Protein AF-A0A0C2F466-F1 (afdb_monomer)

Foldseek 3Di:
DDDPDPDDDQDPVNVVVVVVVVVVVVVCVVVVVQQQDKDKDWDDDDDDFDCDPVDNDTDDPPWTWIWIAGPVGTFDTHTDDDDDDQDPVNVVCCCVPRPVVPGPD

pLDDT: mean 72.95, std 16.92, range [31.05, 96.62]

Mean predicted aligned error: 11.09 Å

Radius of gyration: 17.15 Å; Cα contacts (8 Å, |Δi|>4): 97; chains: 1; bounding box: 42×35×32 Å

Solvent-accessible surface area (backbone atoms only — not comparable to full-atom values): 6691 Å² total; per-residue (Å²): 137,82,79,79,80,78,76,78,80,76,52,70,72,55,50,53,54,50,50,54,51,50,57,52,50,52,54,33,48,77,67,58,51,51,54,54,40,63,48,71,50,76,47,81,60,91,70,78,87,67,84,40,88,92,48,95,59,90,78,71,83,84,37,44,33,37,41,34,38,39,77,93,44,74,48,75,75,44,74,51,76,84,89,59,85,81,45,71,70,61,47,49,54,46,40,60,72,66,48,53,75,71,48,49,127

Sequence (105 aa):
MCQEVKDHLIIEQAKVKRLERRKRLRRHFAAGRHRKILFSDEKWFDGERAHNHQNDRVWLKGKPPLAGITYIGKAPLIFVHEEVKVQGPQYFAILENKVLTWAPW

Secondary structure (DSSP, 8-state):
-PPP-------HHHHHHHHHHHHHHHHHHHTTGGGG--EEEE----SS----TTS--PPPTT--EEEEEETTEEPPPEEPPTTS---HHHHHHHIIIIIGGG---

Organism: NCBI:txid51022

InterPro domains:
  IPR036397 Ribonuclease H superfamily [G3DSA:3.30.420.10] (2-105)

Nearest PDB structures (foldseek):
  7qby-assembly1_A  TM=3.358E-01  e=1.345E+00  Homo sapiens

Structure (mmCIF, N/CA/C/O backbone):
data_AF-A0A0C2F466-F1
#
_entry.id   AF-A0A0C2F466-F1
#
loop_
_atom_site.group_PDB
_atom_site.id
_atom_site.type_symbol
_atom_site.label_atom_id
_atom_site.label_alt_id
_atom_site.label_comp_id
_atom_site.label_asym_id
_atom_site.label_entity_id
_atom_site.label_seq_id
_atom_site.pdbx_PDB_ins_code
_atom_site.Cartn_x
_atom_site.Cartn_y
_atom_site.Cartn_z
_atom_site.occupancy
_atom_site.B_iso_or_equiv
_atom_site.auth_seq_id
_atom_site.auth_comp_id
_atom_site.auth_asym_id
_atom_site.auth_atom_id
_atom_site.pdbx_PDB_model_num
ATOM 1 N N . MET A 1 1 ? -31.474 14.461 -4.837 1.00 31.05 1 MET A N 1
ATOM 2 C CA . MET A 1 1 ? -30.428 15.487 -4.647 1.00 31.05 1 MET A CA 1
ATOM 3 C C . MET A 1 1 ? -29.094 14.796 -4.892 1.00 31.05 1 MET A C 1
ATOM 5 O O . MET A 1 1 ? -28.711 13.964 -4.084 1.00 31.05 1 MET A O 1
ATOM 9 N N . CYS A 1 2 ? -28.475 15.000 -6.053 1.00 36.03 2 CYS A N 1
ATOM 10 C CA . CYS A 1 2 ? -27.194 14.371 -6.380 1.00 36.03 2 CYS A CA 1
ATOM 11 C C . CYS A 1 2 ? -26.080 15.251 -5.810 1.00 36.03 2 CYS A C 1
ATOM 13 O O . CYS A 1 2 ? -25.966 16.407 -6.209 1.00 36.03 2 CYS A O 1
ATOM 15 N N . GLN A 1 3 ? -25.302 14.741 -4.855 1.00 40.50 3 GLN A N 1
ATOM 16 C CA . GLN A 1 3 ? -24.100 15.432 -4.392 1.00 40.50 3 GLN A CA 1
ATOM 17 C C . GLN A 1 3 ? -23.115 15.518 -5.570 1.00 40.50 3 GLN A C 1
ATOM 19 O O . GLN A 1 3 ? -22.718 14.486 -6.112 1.00 40.50 3 GLN A O 1
ATOM 24 N N . GLU A 1 4 ? -22.722 16.727 -5.973 1.00 42.22 4 GLU A N 1
ATOM 25 C CA . GLU A 1 4 ? -21.593 16.912 -6.887 1.00 42.22 4 GLU A CA 1
ATOM 26 C C . GLU A 1 4 ? -20.330 16.322 -6.251 1.00 42.22 4 GLU A C 1
ATOM 28 O O . GLU A 1 4 ? -19.911 16.717 -5.157 1.00 42.22 4 GLU A O 1
ATOM 33 N N . VAL A 1 5 ? -19.716 15.360 -6.939 1.00 52.72 5 VAL A N 1
ATOM 34 C CA . VAL A 1 5 ? -18.398 14.847 -6.573 1.00 52.72 5 VAL A CA 1
ATOM 35 C C . VAL A 1 5 ? -17.403 15.966 -6.859 1.00 52.72 5 VAL A C 1
ATOM 37 O O . VAL A 1 5 ? -17.126 16.279 -8.012 1.00 52.72 5 VAL A O 1
ATOM 40 N N . LYS A 1 6 ? -16.879 16.608 -5.810 1.00 52.94 6 LYS A N 1
ATOM 41 C CA . LYS A 1 6 ? -15.766 17.550 -5.955 1.00 52.94 6 LYS A CA 1
ATOM 42 C C . LYS A 1 6 ? -14.555 16.782 -6.469 1.00 52.94 6 LYS A C 1
ATOM 44 O O . LYS A 1 6 ? -13.914 16.059 -5.704 1.00 52.94 6 LYS A O 1
ATOM 49 N N . ASP A 1 7 ? -14.234 16.956 -7.745 1.00 58.84 7 ASP A N 1
ATOM 50 C CA . ASP A 1 7 ? -12.989 16.453 -8.306 1.00 58.84 7 ASP A CA 1
ATOM 51 C C . ASP A 1 7 ? -11.816 17.013 -7.501 1.00 58.84 7 ASP A C 1
ATOM 53 O O . ASP A 1 7 ? -11.600 18.224 -7.397 1.00 58.84 7 ASP A O 1
ATOM 57 N N . HIS A 1 8 ? -11.048 16.116 -6.884 1.00 70.75 8 HIS A N 1
ATOM 58 C CA . HIS A 1 8 ? -9.865 16.523 -6.149 1.00 70.75 8 HIS A CA 1
ATOM 59 C C . HIS A 1 8 ? -8.792 16.949 -7.153 1.00 70.75 8 HIS A C 1
ATOM 61 O O . HIS A 1 8 ? -8.107 16.110 -7.745 1.00 70.75 8 HIS A O 1
ATOM 67 N N . LEU A 1 9 ? -8.599 18.262 -7.304 1.00 76.44 9 LEU A N 1
ATOM 68 C CA . LEU A 1 9 ? -7.519 18.810 -8.118 1.00 76.44 9 LEU A CA 1
ATOM 69 C C . LEU A 1 9 ? -6.174 18.282 -7.603 1.00 76.44 9 LEU A C 1
ATOM 71 O O . LEU A 1 9 ? -5.798 18.492 -6.446 1.00 76.44 9 LEU A O 1
ATOM 75 N N . ILE A 1 10 ? -5.453 17.562 -8.460 1.00 79.38 10 ILE A N 1
ATOM 76 C CA . ILE A 1 10 ? -4.135 17.025 -8.127 1.00 79.38 10 ILE A CA 1
ATOM 77 C C . ILE A 1 10 ? -3.112 18.130 -8.379 1.00 79.38 10 ILE A C 1
ATOM 79 O O . ILE A 1 10 ? -2.802 18.437 -9.530 1.00 79.38 10 ILE A O 1
ATOM 83 N N . ILE A 1 11 ? -2.557 18.689 -7.305 1.00 89.81 11 ILE A N 1
ATOM 84 C CA . ILE A 1 11 ? -1.467 19.669 -7.393 1.00 89.81 11 ILE A CA 1
ATOM 85 C C . ILE A 1 11 ? -0.212 19.049 -8.030 1.00 89.81 11 ILE A C 1
ATOM 87 O O . ILE A 1 11 ? 0.052 17.853 -7.873 1.00 89.81 11 ILE A O 1
ATOM 91 N N . GLU A 1 12 ? 0.606 19.857 -8.707 1.00 88.81 12 GLU A N 1
ATOM 92 C CA . GLU A 1 12 ? 1.802 19.386 -9.431 1.00 88.81 12 GLU A CA 1
ATOM 93 C C . GLU A 1 12 ? 2.766 18.579 -8.549 1.00 88.81 12 GLU A C 1
ATOM 95 O O . GLU A 1 12 ? 3.243 17.513 -8.940 1.00 88.81 12 GLU A O 1
ATOM 100 N N . GLN A 1 13 ? 2.963 18.992 -7.295 1.00 87.00 13 GLN A N 1
ATOM 101 C CA . GLN A 1 13 ? 3.783 18.240 -6.338 1.00 87.00 13 GLN A CA 1
ATOM 102 C C . GLN A 1 13 ? 3.249 16.819 -6.081 1.00 87.00 13 GLN A C 1
ATOM 104 O O . GLN A 1 13 ? 4.024 15.871 -5.935 1.00 87.00 13 GLN A O 1
ATOM 109 N N . ALA A 1 14 ? 1.926 16.639 -6.051 1.00 88.12 14 ALA A N 1
ATOM 110 C CA . ALA A 1 14 ? 1.313 15.325 -5.898 1.00 88.12 14 ALA A CA 1
ATOM 111 C C . ALA A 1 14 ? 1.481 14.479 -7.170 1.00 88.12 14 ALA A C 1
ATOM 113 O O . ALA A 1 14 ? 1.677 13.266 -7.063 1.00 88.12 14 ALA A O 1
ATOM 114 N N . LYS A 1 15 ? 1.481 15.095 -8.363 1.00 91.88 15 LYS A N 1
ATOM 115 C CA . LYS A 1 15 ? 1.779 14.402 -9.629 1.00 91.88 15 LYS A CA 1
ATOM 116 C C . LYS A 1 15 ? 3.211 13.873 -9.654 1.00 91.88 15 LYS A C 1
ATOM 118 O O . LYS A 1 15 ? 3.408 12.701 -9.980 1.00 91.88 15 LYS A O 1
ATOM 123 N N . VAL A 1 16 ? 4.187 14.679 -9.228 1.00 93.44 16 VAL A N 1
ATOM 124 C CA . VAL A 1 16 ? 5.597 14.263 -9.123 1.00 93.44 16 VAL A CA 1
ATOM 125 C C . VAL A 1 16 ? 5.740 13.072 -8.169 1.00 93.44 16 VAL A C 1
ATOM 127 O O . VAL A 1 16 ? 6.233 12.018 -8.576 1.00 93.44 16 VAL A O 1
ATOM 130 N N . LYS A 1 17 ? 5.187 13.171 -6.950 1.00 94.31 17 LYS A N 1
ATOM 131 C CA . LYS A 1 17 ? 5.202 12.070 -5.965 1.00 94.31 17 LYS A CA 1
ATOM 132 C C . LYS A 1 17 ? 4.541 10.794 -6.503 1.00 94.31 17 LYS A C 1
ATOM 134 O O . LYS A 1 17 ? 5.060 9.689 -6.323 1.00 94.31 17 LYS A O 1
ATOM 139 N N . ARG A 1 18 ? 3.400 10.922 -7.195 1.00 93.50 18 ARG A N 1
ATOM 140 C CA . ARG A 1 18 ? 2.706 9.788 -7.835 1.00 93.50 18 ARG A CA 1
ATOM 141 C C . ARG A 1 18 ? 3.562 9.153 -8.934 1.00 93.50 18 ARG A C 1
ATOM 143 O O . ARG A 1 18 ? 3.639 7.924 -8.999 1.00 93.50 18 ARG A O 1
ATOM 150 N N . LEU A 1 19 ? 4.238 9.954 -9.761 1.00 94.62 19 LEU A N 1
ATOM 151 C CA . LEU A 1 19 ? 5.099 9.468 -10.841 1.00 94.62 19 LEU A CA 1
ATOM 152 C C . LEU A 1 19 ? 6.308 8.689 -10.308 1.00 94.62 19 LEU A C 1
ATOM 154 O O . LEU A 1 19 ? 6.620 7.609 -10.818 1.00 94.62 19 LEU A O 1
ATOM 158 N N . GLU A 1 20 ? 6.968 9.199 -9.272 1.00 96.06 20 GLU A N 1
ATOM 159 C CA . GLU A 1 20 ? 8.093 8.523 -8.620 1.00 96.06 20 GLU A CA 1
ATOM 160 C C . GLU A 1 20 ? 7.665 7.191 -8.003 1.00 96.06 20 GLU A C 1
ATOM 162 O O . GLU A 1 20 ? 8.275 6.148 -8.273 1.00 96.06 20 GLU A O 1
ATOM 167 N N . ARG A 1 21 ? 6.550 7.192 -7.259 1.00 94.00 21 ARG A N 1
ATOM 168 C CA . ARG A 1 21 ? 5.978 5.972 -6.676 1.00 94.00 21 ARG A CA 1
ATOM 169 C C . ARG A 1 21 ? 5.634 4.947 -7.756 1.00 94.00 21 ARG A C 1
ATOM 171 O O . ARG A 1 21 ? 5.982 3.777 -7.607 1.00 94.00 21 ARG A O 1
ATOM 178 N N . ARG A 1 22 ? 5.032 5.375 -8.872 1.00 95.38 22 ARG A N 1
ATOM 179 C CA . ARG A 1 22 ? 4.718 4.512 -10.026 1.00 95.38 22 ARG A CA 1
ATOM 180 C C . ARG A 1 22 ? 5.974 3.894 -10.636 1.00 95.38 22 ARG A C 1
ATOM 182 O O . ARG A 1 22 ? 5.995 2.692 -10.900 1.00 95.38 22 ARG A O 1
ATOM 189 N N . LYS A 1 23 ? 7.038 4.680 -10.840 1.00 96.62 23 LYS A N 1
ATOM 190 C CA . LYS A 1 23 ? 8.324 4.172 -11.354 1.00 96.62 23 LYS A CA 1
ATOM 191 C C . LYS A 1 23 ? 8.929 3.129 -10.406 1.00 96.62 23 LYS A C 1
ATOM 193 O O . LYS A 1 23 ? 9.390 2.089 -10.878 1.00 96.62 23 LYS A O 1
ATOM 198 N N . ARG A 1 24 ? 8.890 3.371 -9.090 1.00 94.38 24 ARG A N 1
ATOM 199 C CA . ARG A 1 24 ? 9.383 2.432 -8.069 1.00 94.38 24 ARG A CA 1
ATOM 200 C C . ARG A 1 24 ? 8.568 1.141 -8.051 1.00 94.38 24 ARG A C 1
ATOM 202 O O . ARG A 1 24 ? 9.156 0.069 -8.160 1.00 94.38 24 ARG A O 1
ATOM 209 N N . LEU A 1 25 ? 7.239 1.236 -7.992 1.00 92.50 25 LEU A N 1
ATOM 210 C CA . LEU A 1 25 ? 6.346 0.074 -8.030 1.00 92.50 25 LEU A CA 1
ATOM 211 C C . LEU A 1 25 ? 6.604 -0.779 -9.273 1.00 92.50 25 LEU A C 1
ATOM 213 O O . LEU A 1 25 ? 6.836 -1.974 -9.141 1.00 92.50 25 LEU A O 1
ATOM 217 N N . ARG A 1 26 ? 6.707 -0.172 -10.461 1.00 95.50 26 ARG A N 1
ATOM 218 C CA . ARG A 1 26 ? 7.013 -0.907 -11.698 1.00 95.50 26 ARG A CA 1
ATOM 219 C C . ARG A 1 26 ? 8.300 -1.737 -11.596 1.00 95.50 26 ARG A C 1
ATOM 221 O O . ARG A 1 26 ? 8.312 -2.886 -12.024 1.00 95.50 26 ARG A O 1
ATOM 228 N N . ARG A 1 27 ? 9.362 -1.192 -10.990 1.00 95.38 27 ARG A N 1
ATOM 229 C CA . ARG A 1 27 ? 10.617 -1.931 -10.750 1.00 95.38 27 ARG A CA 1
ATOM 230 C C . ARG A 1 27 ? 10.437 -3.076 -9.746 1.00 95.38 27 ARG A C 1
ATOM 232 O O . ARG A 1 27 ? 11.039 -4.128 -9.921 1.00 95.38 27 ARG A O 1
ATOM 239 N N . HIS A 1 28 ? 9.618 -2.901 -8.706 1.00 92.56 28 HIS A N 1
ATOM 240 C CA . HIS A 1 28 ? 9.291 -3.989 -7.773 1.00 92.56 28 HIS A CA 1
ATOM 241 C C . HIS A 1 28 ? 8.524 -5.122 -8.459 1.00 92.56 28 HIS A C 1
ATOM 243 O O . HIS A 1 28 ? 8.830 -6.287 -8.214 1.00 92.56 28 HIS A O 1
ATOM 249 N N . PHE A 1 29 ? 7.572 -4.787 -9.333 1.00 92.62 29 PHE A N 1
ATOM 250 C CA . PHE A 1 29 ? 6.813 -5.775 -10.097 1.00 92.62 29 PHE A CA 1
ATOM 251 C C . PHE A 1 29 ? 7.706 -6.559 -11.057 1.00 92.62 29 PHE A C 1
ATOM 253 O O . PHE A 1 29 ? 7.690 -7.786 -10.997 1.00 92.62 29 PHE A O 1
ATOM 260 N N . ALA A 1 30 ? 8.540 -5.867 -11.843 1.00 94.44 30 ALA A N 1
ATOM 261 C CA . ALA A 1 30 ? 9.494 -6.498 -12.758 1.00 94.44 30 ALA A CA 1
ATOM 262 C C . ALA A 1 3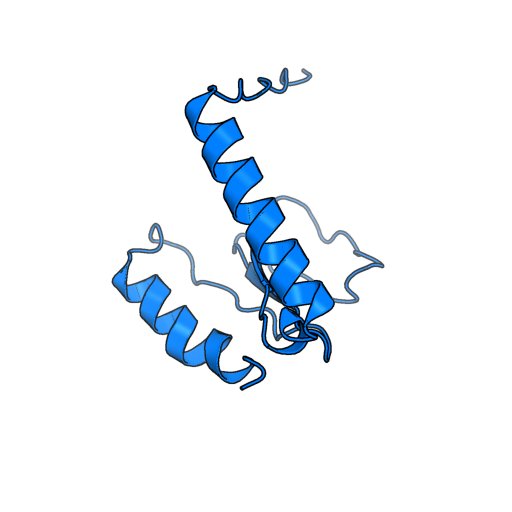0 ? 10.471 -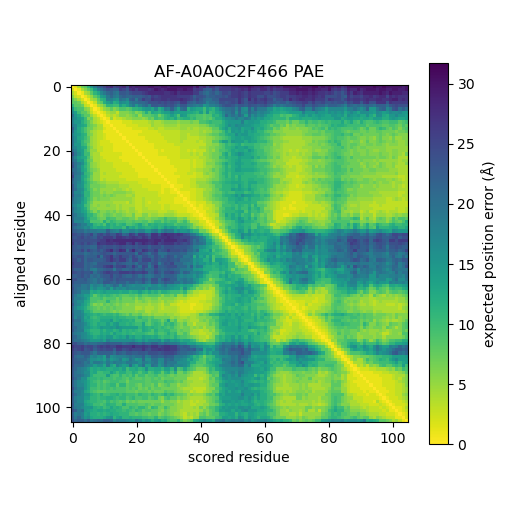7.445 -12.037 1.00 94.44 30 ALA A C 1
ATOM 264 O O . ALA A 1 30 ? 10.800 -8.503 -12.554 1.00 94.44 30 ALA A O 1
ATOM 265 N N . ALA A 1 31 ? 10.884 -7.099 -10.815 1.00 94.44 31 ALA A N 1
ATOM 266 C CA . ALA A 1 31 ? 11.762 -7.926 -9.988 1.00 94.44 31 ALA A CA 1
ATOM 267 C C . ALA A 1 31 ? 11.031 -9.030 -9.191 1.00 94.44 31 ALA A C 1
ATOM 269 O O . ALA A 1 31 ? 11.614 -9.590 -8.268 1.00 94.44 31 ALA A O 1
ATOM 270 N N . GLY A 1 32 ? 9.735 -9.275 -9.420 1.00 92.19 32 GLY A N 1
ATOM 271 C CA . GLY A 1 32 ? 8.951 -10.270 -8.667 1.00 92.19 32 GLY A CA 1
ATOM 272 C C . GLY A 1 32 ? 8.675 -9.917 -7.195 1.00 92.19 32 GLY A C 1
ATOM 273 O O . GLY A 1 32 ? 7.910 -10.604 -6.521 1.00 92.19 32 GLY A O 1
ATOM 274 N N . ARG A 1 33 ? 9.218 -8.802 -6.690 1.00 90.44 33 ARG A N 1
ATOM 275 C CA . ARG A 1 33 ? 9.086 -8.354 -5.291 1.00 90.44 33 ARG A CA 1
ATOM 276 C C . ARG A 1 33 ? 7.670 -7.916 -4.914 1.00 90.44 33 ARG A C 1
ATOM 278 O O . ARG A 1 33 ? 7.401 -7.704 -3.739 1.00 90.44 33 ARG A O 1
ATOM 285 N N . HIS A 1 34 ? 6.766 -7.800 -5.886 1.00 88.62 34 HIS A N 1
ATOM 286 C CA . HIS A 1 34 ? 5.343 -7.553 -5.644 1.00 88.62 34 HIS A CA 1
ATOM 287 C C . HIS A 1 34 ? 4.678 -8.667 -4.822 1.00 88.62 34 HIS A C 1
ATOM 289 O O . HIS A 1 34 ? 3.728 -8.399 -4.097 1.00 88.62 34 HIS A O 1
ATOM 295 N N . ARG A 1 35 ? 5.212 -9.897 -4.873 1.00 88.94 35 ARG A N 1
ATOM 296 C CA . ARG A 1 35 ? 4.737 -11.021 -4.053 1.00 88.94 35 ARG A CA 1
ATOM 297 C C . ARG A 1 35 ? 4.972 -10.809 -2.556 1.00 88.94 35 ARG A C 1
ATOM 299 O O . ARG A 1 35 ? 4.296 -11.412 -1.745 1.00 88.94 35 ARG A O 1
ATOM 306 N N . LYS A 1 36 ? 5.874 -9.907 -2.172 1.00 89.00 36 LYS A N 1
ATOM 307 C CA . LYS A 1 36 ? 6.112 -9.553 -0.765 1.00 89.00 36 LYS A CA 1
ATOM 308 C C . LYS A 1 36 ? 5.261 -8.372 -0.284 1.00 89.00 36 LYS A C 1
ATOM 310 O O . LYS A 1 36 ? 5.511 -7.818 0.779 1.00 89.00 36 LYS A O 1
ATOM 315 N N . ILE A 1 37 ? 4.295 -7.921 -1.091 1.00 88.50 37 ILE A N 1
ATOM 316 C CA . ILE A 1 37 ? 3.444 -6.777 -0.757 1.00 88.50 37 ILE A CA 1
ATOM 317 C C . ILE A 1 37 ? 2.119 -7.284 -0.189 1.00 88.50 37 ILE A C 1
ATOM 319 O O . ILE A 1 37 ? 1.384 -8.015 -0.853 1.00 88.50 37 ILE A O 1
ATOM 323 N N . LEU A 1 38 ? 1.809 -6.834 1.024 1.00 87.62 38 LEU A N 1
ATOM 324 C CA . LEU A 1 38 ? 0.464 -6.841 1.581 1.00 87.62 38 LEU A CA 1
ATOM 325 C C . LEU A 1 38 ? -0.178 -5.485 1.276 1.00 87.62 38 LEU A C 1
ATOM 327 O O . LEU A 1 38 ? 0.295 -4.446 1.737 1.00 87.62 38 LEU A O 1
ATOM 331 N N . PHE A 1 39 ? -1.229 -5.491 0.464 1.00 87.00 39 PHE A N 1
ATOM 332 C CA . PHE A 1 39 ? -2.065 -4.318 0.242 1.00 87.00 39 PHE A CA 1
ATOM 333 C C . PHE A 1 39 ? -3.170 -4.320 1.288 1.00 87.00 39 PHE A C 1
ATOM 335 O O . PHE A 1 39 ? -3.854 -5.328 1.434 1.00 87.00 39 PHE A O 1
ATOM 342 N N . SER A 1 40 ? -3.360 -3.210 1.991 1.00 86.69 40 SER A N 1
ATOM 343 C CA . SER A 1 40 ? -4.428 -3.050 2.975 1.00 86.69 40 SER A CA 1
ATOM 344 C C . SER A 1 40 ? -5.144 -1.725 2.780 1.00 86.69 40 SER A C 1
ATOM 346 O O . SER A 1 40 ? -4.507 -0.744 2.392 1.00 86.69 40 SER A O 1
ATOM 348 N N . ASP A 1 41 ? -6.436 -1.694 3.077 1.00 82.94 41 ASP A N 1
ATOM 349 C CA . ASP A 1 41 ? -7.234 -0.471 3.053 1.00 82.94 41 ASP A CA 1
ATOM 350 C C . ASP A 1 41 ? -8.399 -0.555 4.043 1.00 82.94 41 ASP A C 1
ATOM 352 O O . ASP A 1 41 ? -8.919 -1.643 4.323 1.00 82.94 41 ASP A O 1
ATOM 356 N N . GLU A 1 42 ? -8.794 0.601 4.568 1.00 77.75 42 GLU A N 1
ATOM 357 C CA . GLU A 1 42 ? -9.982 0.749 5.402 1.00 77.75 42 GLU A CA 1
ATOM 358 C C . GLU A 1 42 ? -11.147 1.176 4.516 1.00 77.75 42 GLU A C 1
ATOM 360 O O . GLU A 1 42 ? -11.043 2.136 3.751 1.00 77.75 42 GLU A O 1
ATOM 365 N N . LYS A 1 43 ? -12.279 0.484 4.627 1.00 73.69 43 LYS A N 1
ATOM 366 C CA . LYS A 1 43 ? -13.465 0.849 3.859 1.00 73.69 43 LYS A CA 1
ATOM 367 C C . LYS A 1 43 ? -14.664 0.981 4.775 1.00 73.69 43 LYS A C 1
ATOM 369 O O . LYS A 1 43 ? -15.079 0.013 5.398 1.00 73.69 43 LYS A O 1
ATOM 374 N N . TRP A 1 44 ? -15.231 2.180 4.814 1.00 62.72 44 TRP A N 1
ATOM 375 C CA . TRP A 1 44 ? -16.523 2.420 5.441 1.00 62.72 44 TRP A CA 1
ATOM 376 C C . TRP A 1 44 ? -17.627 1.819 4.576 1.00 62.72 44 TRP A C 1
ATOM 378 O O . TRP A 1 44 ? -17.614 1.957 3.351 1.00 62.72 44 TRP A O 1
ATOM 388 N N . PHE A 1 45 ? -18.551 1.116 5.223 1.00 58.62 45 PHE A N 1
ATOM 389 C CA . PHE A 1 45 ? -19.679 0.474 4.566 1.00 58.62 45 PHE A CA 1
ATOM 390 C C . PHE A 1 45 ? -20.982 0.960 5.193 1.00 58.62 45 PHE A C 1
ATOM 392 O O . PHE A 1 45 ? -21.329 0.604 6.319 1.00 58.62 45 PHE A O 1
ATOM 399 N N . ASP A 1 46 ? -21.692 1.783 4.435 1.00 51.31 46 ASP A N 1
ATOM 400 C CA . ASP A 1 46 ? -22.959 2.422 4.753 1.00 51.31 46 ASP A CA 1
ATOM 401 C C . ASP A 1 46 ? -24.073 1.833 3.874 1.00 51.31 46 ASP A C 1
ATOM 403 O O . ASP A 1 46 ? -24.502 2.405 2.880 1.00 51.31 46 ASP A O 1
ATOM 407 N N . GLY A 1 47 ? -24.550 0.638 4.220 1.00 47.06 47 GLY A N 1
ATOM 408 C CA . GLY A 1 47 ? -25.683 0.043 3.511 1.00 47.06 47 GLY A CA 1
ATOM 409 C C . GLY A 1 47 ? -26.126 -1.294 4.084 1.00 47.06 47 GLY A C 1
ATOM 410 O O . GLY A 1 47 ? -25.309 -2.077 4.575 1.00 47.06 47 GLY A O 1
ATOM 411 N N . GLU A 1 48 ? -27.436 -1.546 4.043 1.00 43.66 48 GLU A N 1
ATOM 412 C CA . GLU A 1 48 ? -28.024 -2.853 4.340 1.00 43.66 48 GLU A CA 1
ATOM 413 C C . GLU A 1 48 ? -27.338 -3.948 3.523 1.00 43.66 48 GLU A C 1
ATOM 415 O O . GLU A 1 48 ? -26.963 -3.708 2.380 1.00 43.66 48 GLU A O 1
ATOM 420 N N . ARG A 1 49 ? -27.164 -5.126 4.142 1.00 48.09 49 ARG A N 1
ATOM 421 C CA . ARG A 1 49 ? -26.535 -6.352 3.615 1.00 48.09 49 ARG A CA 1
ATOM 422 C C . ARG A 1 49 ? -26.510 -6.427 2.078 1.00 48.09 49 ARG A C 1
ATOM 424 O O . ARG A 1 49 ? -27.339 -7.096 1.469 1.00 48.09 49 ARG A O 1
ATOM 431 N N . ALA A 1 50 ? -25.516 -5.803 1.454 1.00 46.69 50 ALA A N 1
ATOM 432 C CA . ALA A 1 50 ? -25.278 -5.960 0.033 1.00 46.69 50 ALA A CA 1
ATOM 433 C C . ALA A 1 50 ? -24.434 -7.223 -0.141 1.00 46.69 50 ALA A C 1
ATOM 435 O O . ALA A 1 50 ? -23.287 -7.284 0.309 1.00 46.69 50 ALA A O 1
ATOM 436 N N . HIS A 1 51 ? -25.013 -8.258 -0.750 1.00 47.44 51 HIS A N 1
ATOM 437 C CA . HIS A 1 51 ? -24.269 -9.446 -1.152 1.00 47.44 51 HIS A CA 1
ATOM 438 C C . HIS A 1 51 ? -23.239 -9.036 -2.215 1.00 47.44 51 HIS A C 1
ATOM 440 O O . HIS A 1 51 ? -23.570 -8.826 -3.381 1.00 47.44 51 HIS A O 1
ATOM 446 N N . ASN A 1 52 ? -21.986 -8.853 -1.799 1.00 52.72 52 ASN A N 1
ATOM 447 C CA . ASN A 1 52 ? -20.894 -8.546 -2.709 1.00 52.72 52 ASN A CA 1
ATOM 448 C C . ASN A 1 52 ? -20.376 -9.853 -3.323 1.00 52.72 52 ASN A C 1
ATOM 450 O O . ASN A 1 52 ? -19.556 -10.523 -2.712 1.00 52.72 52 ASN A O 1
ATOM 454 N N . HIS A 1 53 ? -20.784 -10.185 -4.549 1.00 55.91 53 HIS A N 1
ATOM 455 C CA . HIS A 1 53 ? -20.296 -11.378 -5.265 1.00 55.91 53 HIS A CA 1
ATOM 456 C C . HIS A 1 53 ? -18.753 -11.407 -5.423 1.00 55.91 53 HIS A C 1
ATOM 458 O O . HIS A 1 53 ? -18.155 -12.451 -5.664 1.00 55.91 53 HIS A O 1
ATOM 464 N N . GLN A 1 54 ? -18.054 -10.272 -5.279 1.00 51.97 54 GLN A N 1
ATOM 465 C CA . GLN A 1 54 ? -16.583 -10.237 -5.294 1.00 51.97 54 GLN A CA 1
ATOM 466 C C . GLN A 1 54 ? -15.956 -10.622 -3.945 1.00 51.97 54 GLN A C 1
ATOM 468 O O . GLN A 1 54 ? -14.763 -10.918 -3.885 1.00 51.97 54 GLN A O 1
ATOM 473 N N . ASN A 1 55 ? -16.729 -10.615 -2.859 1.00 52.12 55 ASN A N 1
ATOM 474 C CA . ASN A 1 55 ? -16.340 -10.964 -1.498 1.00 52.12 55 ASN A CA 1
ATOM 475 C C . ASN A 1 55 ? -17.509 -11.727 -0.852 1.00 52.12 55 ASN A C 1
ATOM 477 O O . ASN A 1 55 ? -18.335 -11.077 -0.221 1.00 52.12 55 ASN A O 1
ATOM 481 N N . ASP A 1 56 ? -17.552 -13.062 -0.975 1.00 49.28 56 ASP A N 1
ATOM 482 C CA . ASP A 1 56 ? -18.531 -13.992 -0.356 1.00 49.28 56 ASP A CA 1
ATOM 483 C C . ASP A 1 56 ? -18.607 -13.897 1.188 1.00 49.28 56 ASP A C 1
ATOM 485 O O . ASP A 1 56 ? -18.325 -14.842 1.923 1.00 49.28 56 ASP A O 1
ATOM 489 N N . ARG A 1 57 ? -18.905 -12.724 1.742 1.00 54.41 57 ARG A N 1
ATOM 490 C CA . ARG A 1 57 ? -18.869 -12.441 3.177 1.00 54.41 57 ARG A CA 1
ATOM 491 C C . ARG A 1 57 ? -20.066 -11.578 3.548 1.00 54.41 57 ARG A C 1
ATOM 493 O O . ARG A 1 57 ? -20.383 -10.618 2.854 1.00 54.41 57 ARG A O 1
ATOM 500 N N . VAL A 1 58 ? -20.698 -11.910 4.671 1.00 51.94 58 VAL A N 1
ATOM 501 C CA . VAL A 1 58 ? -21.764 -11.121 5.310 1.00 51.94 58 VAL A CA 1
ATOM 502 C C . VAL A 1 58 ? -21.123 -10.063 6.212 1.00 51.94 58 VAL A C 1
ATOM 504 O O . VAL A 1 58 ? -20.184 -10.373 6.943 1.00 51.94 58 VAL A O 1
ATOM 507 N N . TRP A 1 59 ? -21.562 -8.805 6.120 1.00 55.72 59 TRP A N 1
ATOM 508 C C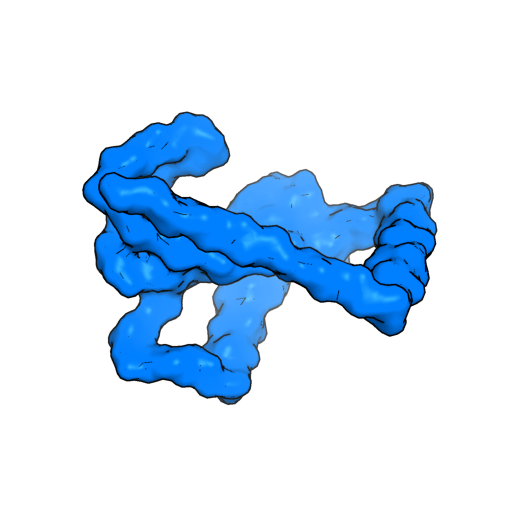A . TRP A 1 59 ? -20.874 -7.662 6.742 1.00 55.72 59 TRP A CA 1
ATOM 509 C C . TRP A 1 59 ? -21.562 -7.205 8.033 1.00 55.72 59 TRP A C 1
ATOM 511 O O . TRP A 1 59 ? -22.785 -7.290 8.158 1.00 55.72 59 TRP A O 1
ATOM 521 N N . LEU A 1 60 ? -20.772 -6.707 8.990 1.00 48.25 60 LEU A N 1
ATOM 522 C CA . LEU A 1 60 ? -21.269 -6.077 10.217 1.00 48.25 60 LEU A CA 1
ATOM 523 C C . LEU A 1 60 ? -21.546 -4.586 9.981 1.00 48.25 60 LEU A C 1
ATOM 525 O O . LEU A 1 60 ? -20.700 -3.872 9.449 1.00 48.25 60 LEU A O 1
ATOM 529 N N . LYS A 1 61 ? -22.727 -4.124 10.405 1.00 57.31 61 LYS A N 1
ATOM 530 C CA . LYS A 1 61 ? -23.175 -2.725 10.310 1.00 57.31 61 LYS A CA 1
ATOM 531 C C . LYS A 1 61 ? -22.350 -1.819 11.240 1.00 57.31 61 LYS A C 1
ATOM 533 O O . LYS A 1 61 ? -22.036 -2.230 12.354 1.0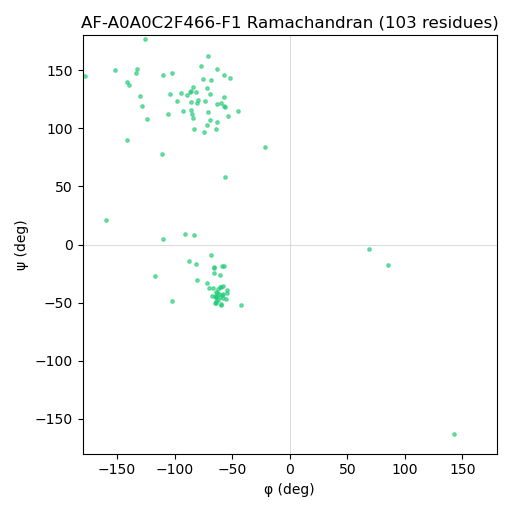0 57.31 61 LYS A O 1
ATOM 538 N N . GLY A 1 62 ? -22.037 -0.602 10.788 1.00 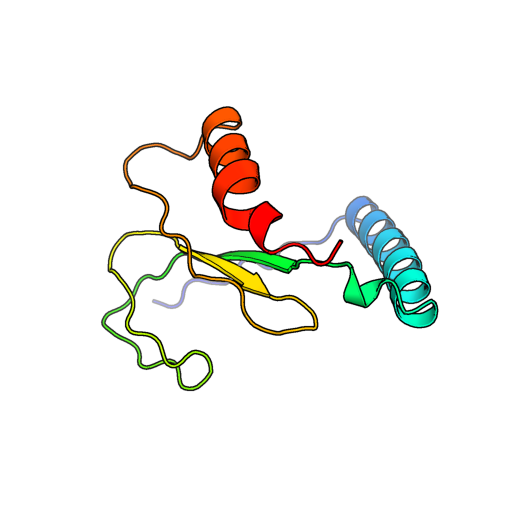57.31 62 GLY A N 1
ATOM 539 C CA . GLY A 1 62 ? -21.448 0.478 11.604 1.00 57.31 62 GLY A CA 1
ATOM 540 C C . GLY A 1 62 ? -19.923 0.468 11.740 1.00 57.31 62 GLY A C 1
ATOM 541 O O . GLY A 1 62 ? -19.329 1.494 12.022 1.00 57.31 62 GLY A O 1
ATOM 542 N N . LYS A 1 63 ? -19.243 -0.647 11.459 1.00 63.16 63 LYS A N 1
ATOM 543 C CA . LYS A 1 63 ? -17.795 -0.752 11.702 1.00 63.16 63 LYS A CA 1
ATOM 544 C C . LYS A 1 63 ? -17.027 -0.648 10.393 1.00 63.16 63 LYS A C 1
ATOM 546 O O . LYS A 1 63 ? -17.349 -1.427 9.498 1.00 63.16 63 LYS A O 1
ATOM 551 N N . PRO A 1 64 ? -16.000 0.211 10.265 1.00 63.97 64 PRO A N 1
ATOM 552 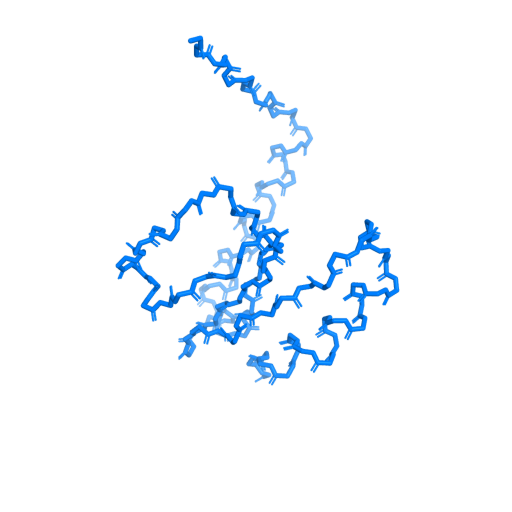C CA . PRO A 1 64 ? -15.098 0.143 9.128 1.00 63.97 64 PRO A CA 1
ATOM 553 C C . PRO A 1 64 ? -14.217 -1.105 9.267 1.00 63.97 64 PRO A C 1
ATOM 555 O O . PRO A 1 64 ? -13.427 -1.219 10.214 1.00 63.97 64 PRO A O 1
ATOM 558 N N . PRO A 1 65 ? -14.341 -2.100 8.379 1.00 70.81 65 PRO A N 1
ATOM 559 C CA . PRO A 1 65 ? -13.361 -3.157 8.331 1.00 70.81 65 PRO A CA 1
ATOM 560 C C . PRO A 1 65 ? -12.068 -2.690 7.661 1.00 70.81 65 PRO A C 1
ATOM 562 O O . PRO A 1 65 ? -12.064 -2.013 6.629 1.00 70.81 65 PRO A O 1
ATOM 565 N N . LEU A 1 66 ? -10.963 -3.180 8.207 1.00 76.38 66 LEU A N 1
ATOM 566 C CA . LEU A 1 66 ? -9.679 -3.240 7.536 1.00 76.38 66 LEU A CA 1
ATOM 567 C C . LEU A 1 66 ? -9.621 -4.529 6.711 1.00 76.38 66 LEU A C 1
ATOM 569 O O . LEU A 1 66 ? -9.782 -5.635 7.241 1.00 76.38 66 LEU A O 1
ATOM 573 N N . ALA A 1 67 ? -9.401 -4.381 5.409 1.00 81.25 67 ALA A N 1
ATOM 574 C CA . ALA A 1 67 ? -9.230 -5.487 4.479 1.00 81.25 67 ALA A CA 1
ATOM 575 C C . ALA A 1 67 ? -7.781 -5.545 3.991 1.00 81.25 67 ALA A C 1
ATOM 577 O O . ALA A 1 67 ? -7.142 -4.510 3.810 1.00 81.25 67 ALA A O 1
ATOM 578 N N . GLY A 1 68 ? -7.277 -6.755 3.746 1.00 83.38 68 GLY A N 1
ATOM 579 C CA . GLY A 1 68 ? -5.954 -6.968 3.169 1.00 83.38 68 GLY A CA 1
ATOM 580 C C . GLY A 1 68 ? -5.969 -7.981 2.027 1.00 83.38 68 GLY A C 1
ATOM 581 O O . GLY A 1 68 ? -6.793 -8.896 2.001 1.00 83.38 68 GLY A O 1
ATOM 582 N N . ILE A 1 69 ? -5.048 -7.832 1.081 1.00 85.94 69 ILE A N 1
ATOM 583 C CA . ILE A 1 69 ? -4.808 -8.780 -0.006 1.00 85.94 69 ILE A CA 1
ATOM 584 C C . ILE A 1 69 ? -3.309 -8.906 -0.279 1.00 85.94 69 ILE A C 1
ATOM 586 O O . ILE A 1 69 ? -2.555 -7.932 -0.269 1.00 85.94 69 ILE A O 1
ATOM 590 N N . THR A 1 70 ? -2.882 -10.133 -0.529 1.00 86.31 70 THR A N 1
ATOM 591 C CA . THR A 1 70 ? -1.518 -10.508 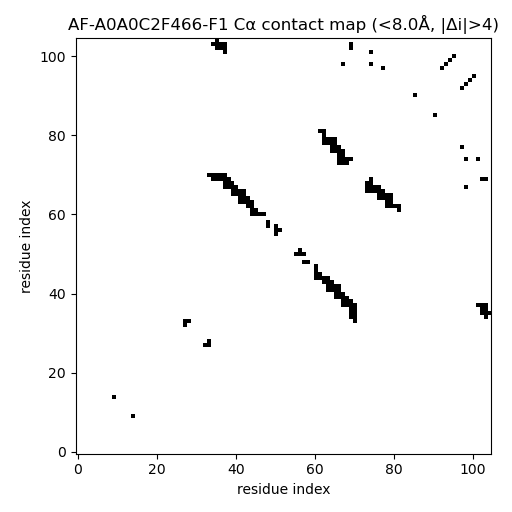-0.900 1.00 86.31 70 THR A CA 1
ATOM 592 C C . THR A 1 70 ? -1.565 -11.317 -2.195 1.00 86.31 70 THR A C 1
ATOM 594 O O . THR A 1 70 ? -2.638 -11.636 -2.710 1.00 86.31 70 THR A O 1
ATOM 597 N N . TYR A 1 71 ? -0.403 -11.700 -2.726 1.00 85.06 71 TYR A N 1
ATOM 598 C CA . TYR A 1 71 ? -0.362 -12.577 -3.900 1.00 85.06 71 TYR A CA 1
ATOM 599 C C . TYR A 1 71 ? -0.913 -13.992 -3.640 1.00 85.06 71 TYR A C 1
ATOM 601 O O . TYR A 1 71 ? -1.268 -14.669 -4.600 1.00 85.06 71 TYR A O 1
ATOM 609 N N . ILE A 1 72 ? -0.973 -14.436 -2.374 1.00 84.00 72 ILE A N 1
ATOM 610 C CA . ILE A 1 72 ? -1.530 -15.745 -1.984 1.00 84.00 72 ILE A CA 1
ATOM 611 C C . ILE A 1 72 ? -3.042 -15.698 -1.750 1.00 84.00 72 ILE A C 1
ATOM 613 O O . ILE A 1 72 ? -3.676 -16.746 -1.684 1.00 84.00 72 ILE A O 1
ATOM 617 N N . GLY A 1 73 ? -3.637 -14.507 -1.636 1.00 83.69 73 GLY A N 1
ATOM 618 C CA . GLY A 1 73 ? -5.079 -14.351 -1.477 1.00 83.69 73 GLY A CA 1
ATOM 619 C C . GLY A 1 73 ? -5.478 -13.226 -0.529 1.00 83.69 73 GLY A C 1
ATOM 620 O O . GLY A 1 73 ? -4.709 -12.315 -0.222 1.00 83.69 73 GLY A O 1
ATOM 621 N N . LYS A 1 74 ? -6.734 -13.274 -0.084 1.00 80.50 74 LYS A N 1
ATOM 622 C CA . LYS A 1 74 ? -7.327 -12.270 0.806 1.00 80.50 74 LYS A CA 1
ATOM 623 C C . LYS A 1 74 ? -6.932 -12.546 2.257 1.00 80.50 74 LYS A C 1
ATOM 625 O O . LYS A 1 74 ? -7.116 -13.661 2.739 1.00 80.50 74 LYS A O 1
ATOM 630 N N . ALA A 1 75 ? -6.470 -11.520 2.963 1.00 76.62 75 ALA A N 1
ATOM 631 C CA . ALA A 1 75 ? -6.287 -11.561 4.409 1.00 76.62 75 ALA A CA 1
ATOM 632 C C . ALA A 1 75 ? -7.652 -11.572 5.139 1.00 76.62 75 ALA A C 1
ATOM 634 O O . ALA A 1 75 ? -8.695 -11.236 4.547 1.00 76.62 75 ALA A O 1
ATOM 635 N N . PRO A 1 76 ? -7.689 -11.969 6.425 1.00 71.81 76 PRO A N 1
ATOM 636 C CA . PRO A 1 76 ? -8.888 -11.848 7.243 1.00 71.81 76 PRO A CA 1
ATOM 637 C C . PRO A 1 76 ? -9.384 -10.404 7.317 1.00 71.81 76 PRO A C 1
ATOM 639 O O . PRO A 1 76 ? -8.604 -9.455 7.307 1.00 71.81 76 PRO A O 1
ATOM 642 N N . LEU A 1 77 ? -10.705 -10.250 7.390 1.00 72.19 77 LEU A N 1
ATOM 643 C CA . LEU A 1 77 ? -11.337 -8.949 7.575 1.00 72.19 77 LEU A CA 1
ATOM 644 C C . LEU A 1 77 ? -11.272 -8.582 9.060 1.00 72.19 77 LEU A C 1
ATOM 646 O O . L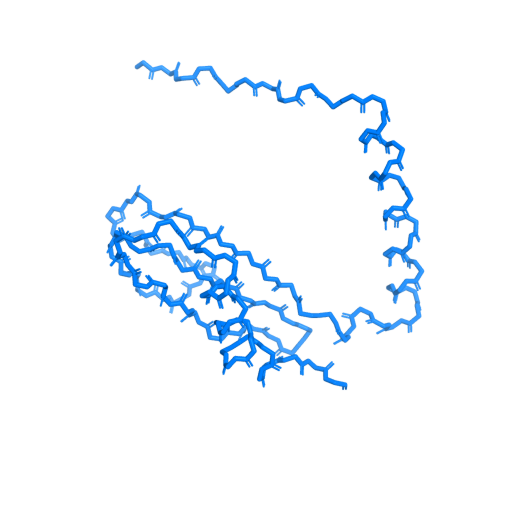EU A 1 77 ? -11.775 -9.332 9.898 1.00 72.19 77 LEU A O 1
ATOM 650 N N . ILE A 1 78 ? -10.655 -7.450 9.389 1.00 72.31 78 ILE A N 1
ATOM 651 C CA . ILE A 1 78 ? -10.482 -7.014 10.776 1.00 72.31 78 ILE A CA 1
ATOM 652 C C . ILE A 1 78 ? -11.451 -5.871 11.042 1.00 72.31 78 ILE A C 1
ATOM 654 O O . ILE A 1 78 ? -11.291 -4.778 10.509 1.00 72.31 78 ILE A O 1
ATOM 658 N N . PHE A 1 79 ? -12.440 -6.108 11.896 1.00 71.00 79 PHE A N 1
ATOM 659 C CA . PHE A 1 79 ? -13.316 -5.043 12.370 1.00 71.00 79 PHE A CA 1
ATOM 660 C C . PHE A 1 79 ? -12.615 -4.249 13.472 1.00 71.00 79 PHE A C 1
ATOM 662 O O . PHE A 1 79 ? -12.175 -4.818 14.478 1.00 71.00 79 PHE A O 1
ATOM 669 N N . VAL A 1 80 ? -12.513 -2.937 13.276 1.00 66.12 80 VAL A N 1
ATOM 670 C CA . VAL A 1 80 ? -12.071 -2.004 14.313 1.00 66.12 80 VAL A CA 1
ATOM 671 C C . VAL A 1 80 ? -13.285 -1.655 15.180 1.00 66.12 80 VAL A C 1
ATOM 673 O O . VAL A 1 80 ? -14.390 -1.485 14.666 1.00 66.12 80 VAL A O 1
ATOM 676 N N . HIS A 1 81 ? -13.123 -1.645 16.504 1.00 57.69 81 HIS A N 1
ATOM 677 C CA . HIS A 1 81 ? -14.219 -1.326 17.422 1.00 57.69 81 HIS A CA 1
ATOM 678 C C . HIS A 1 81 ? -14.505 0.189 17.378 1.00 57.69 81 HIS A C 1
ATOM 680 O O . HIS A 1 81 ? -13.590 0.973 17.621 1.00 57.69 81 HIS A O 1
ATOM 686 N N . GLU A 1 82 ? -15.748 0.581 17.065 1.00 60.78 82 GLU A N 1
ATOM 687 C CA . GLU A 1 82 ? -16.302 1.939 17.269 1.00 60.78 82 GLU A CA 1
ATOM 688 C C . GLU A 1 82 ? -16.174 2.284 18.762 1.00 60.78 82 GLU A C 1
ATOM 690 O O . GLU A 1 82 ? -16.433 1.438 19.609 1.00 60.78 82 GLU A O 1
ATOM 695 N N . GLU A 1 83 ? -15.594 3.401 19.186 1.00 44.53 83 GLU A N 1
ATOM 696 C CA . GLU A 1 83 ? -16.231 4.727 19.247 1.00 44.53 83 GLU A CA 1
ATOM 697 C C . GLU A 1 83 ? -15.165 5.846 19.302 1.00 44.53 83 GLU A C 1
ATOM 699 O O . GLU A 1 83 ? -15.415 6.967 19.740 1.00 44.53 83 GLU A O 1
ATOM 704 N N . VAL A 1 84 ? -13.934 5.557 18.874 1.00 47.09 84 VAL A N 1
ATOM 705 C CA . VAL A 1 84 ? -12.821 6.511 18.929 1.00 47.09 84 VAL A CA 1
ATOM 706 C C . VAL A 1 84 ? -12.158 6.553 17.564 1.00 47.09 84 VAL A C 1
ATOM 708 O O . VAL A 1 84 ? -11.785 5.517 17.016 1.00 47.09 84 VAL A O 1
ATOM 711 N N . LYS A 1 85 ? -11.996 7.760 17.008 1.00 56.09 85 LYS A N 1
ATOM 712 C CA . LYS A 1 85 ? -11.118 8.010 15.858 1.00 56.09 85 LYS A CA 1
ATOM 713 C C . LYS A 1 85 ? -9.807 7.273 16.112 1.00 56.09 85 LYS A C 1
ATOM 715 O O . LYS A 1 85 ? -9.130 7.604 17.085 1.00 56.09 85 LYS A O 1
ATOM 720 N N . VAL A 1 86 ? -9.489 6.271 15.288 1.00 57.25 86 VAL A N 1
ATOM 721 C CA . VAL A 1 86 ? -8.343 5.390 15.532 1.00 57.25 86 VAL A CA 1
ATOM 722 C C . VAL A 1 86 ? -7.101 6.255 15.710 1.00 57.25 86 VAL A C 1
ATOM 724 O O . VAL A 1 86 ? -6.647 6.928 14.783 1.00 57.25 86 VAL A O 1
ATOM 727 N N . GLN A 1 87 ? -6.588 6.292 16.936 1.00 61.53 87 GLN A N 1
ATOM 728 C CA . GLN A 1 87 ? -5.376 7.034 17.237 1.00 61.53 87 GLN A CA 1
ATOM 729 C C . GLN A 1 87 ? -4.171 6.231 16.750 1.00 61.53 87 GLN A C 1
ATOM 731 O O . GLN A 1 87 ? -4.224 5.001 16.685 1.00 61.53 87 GLN A O 1
ATOM 736 N N . GLY A 1 88 ? -3.070 6.923 16.441 1.00 70.44 88 GLY A N 1
ATOM 737 C CA . GLY A 1 88 ? -1.838 6.302 15.940 1.00 70.44 88 GLY A CA 1
ATOM 738 C C . GLY A 1 88 ? -1.451 5.008 16.676 1.00 70.44 88 GLY A C 1
ATOM 739 O O . GLY A 1 88 ? -1.314 3.982 16.013 1.00 70.44 88 GLY A O 1
ATOM 740 N N . PRO A 1 89 ? -1.369 4.991 18.023 1.00 75.81 89 PRO A N 1
ATOM 741 C CA . PRO A 1 89 ? -0.985 3.796 18.784 1.00 75.81 89 PRO A CA 1
ATOM 742 C C . PRO A 1 89 ? -1.947 2.611 18.631 1.00 75.81 89 PRO A C 1
ATOM 744 O O . PRO A 1 89 ? -1.518 1.464 18.525 1.00 75.81 89 PRO A O 1
ATOM 747 N N . GLN A 1 90 ? -3.252 2.878 18.573 1.00 69.00 90 GLN A N 1
ATOM 748 C CA . GLN A 1 90 ? -4.269 1.841 18.406 1.00 69.00 90 GLN A CA 1
ATOM 749 C C . GLN A 1 90 ? -4.214 1.241 16.997 1.00 69.00 90 GLN A C 1
ATOM 751 O O . GLN A 1 90 ? -4.351 0.028 16.833 1.00 69.00 90 GLN A O 1
ATOM 756 N N . TYR A 1 91 ? -3.945 2.075 15.987 1.00 73.94 91 TYR A N 1
ATOM 757 C CA . TYR A 1 91 ? -3.712 1.614 14.622 1.00 73.94 91 TYR A CA 1
ATOM 758 C C . TYR A 1 91 ? -2.451 0.747 14.526 1.00 73.94 91 TYR A C 1
ATOM 760 O O . TYR A 1 91 ? -2.504 -0.331 13.940 1.00 73.94 91 TYR A O 1
ATOM 768 N N . PHE A 1 92 ? -1.344 1.161 15.155 1.00 77.31 92 PHE A N 1
ATOM 769 C CA . PHE A 1 92 ? -0.113 0.363 15.209 1.00 77.31 92 PHE A CA 1
ATOM 770 C C . PHE A 1 92 ? -0.349 -1.013 15.833 1.00 77.31 92 PHE A C 1
ATOM 772 O O . PHE A 1 92 ? 0.022 -2.019 15.233 1.00 77.31 92 PHE A O 1
ATOM 779 N N . ALA A 1 93 ? -1.057 -1.078 16.963 1.00 78.69 93 ALA A N 1
ATOM 780 C CA . ALA A 1 93 ? -1.389 -2.348 17.603 1.00 78.69 93 ALA A CA 1
ATOM 781 C C . ALA A 1 93 ? -2.242 -3.261 16.701 1.00 78.69 93 ALA A C 1
ATOM 783 O O . ALA A 1 93 ? -2.062 -4.478 16.705 1.00 78.69 93 ALA A O 1
ATOM 784 N N . ILE A 1 94 ? -3.162 -2.700 15.909 1.00 76.12 94 ILE A N 1
ATOM 785 C CA . ILE A 1 94 ? -3.943 -3.469 14.928 1.00 76.12 94 ILE A CA 1
ATOM 786 C C . ILE A 1 94 ? -3.041 -3.975 13.800 1.00 76.12 94 ILE A C 1
ATOM 788 O O . ILE A 1 94 ? -3.140 -5.146 13.426 1.00 76.12 94 ILE A O 1
ATOM 792 N N . LEU A 1 95 ? -2.156 -3.124 13.274 1.00 76.56 95 LEU A N 1
ATOM 793 C CA . LEU A 1 95 ? -1.222 -3.507 12.222 1.00 76.56 95 LEU A CA 1
ATOM 794 C C . LEU A 1 95 ? -0.313 -4.653 12.677 1.00 76.56 95 LEU A C 1
ATOM 796 O O . LEU A 1 95 ? -0.251 -5.680 12.005 1.00 76.56 95 LEU A O 1
ATOM 800 N N . GLU A 1 96 ? 0.341 -4.513 13.827 1.00 82.06 96 GLU A N 1
ATOM 801 C CA . GLU A 1 96 ? 1.288 -5.507 14.338 1.00 82.06 96 GLU A CA 1
ATOM 80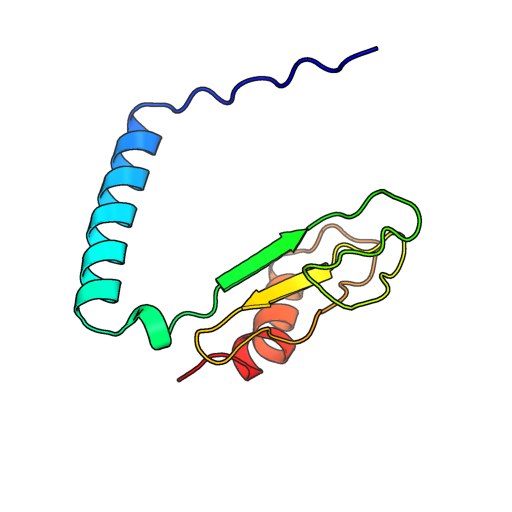2 C C . GLU A 1 96 ? 0.615 -6.840 14.656 1.00 82.06 96 GLU A C 1
ATOM 804 O O . GLU A 1 96 ? 1.042 -7.884 14.167 1.00 82.06 96 GLU A O 1
ATOM 809 N N . ASN A 1 97 ? -0.479 -6.810 15.420 1.00 80.69 97 ASN A N 1
ATOM 810 C CA . ASN A 1 97 ? -1.084 -8.039 15.927 1.00 80.69 97 ASN A CA 1
ATOM 811 C C . ASN A 1 97 ? -1.963 -8.752 14.897 1.00 80.69 97 ASN A C 1
ATOM 813 O O . ASN A 1 97 ? -2.115 -9.972 14.949 1.00 80.69 97 ASN A O 1
ATOM 817 N N . LYS A 1 98 ? -2.600 -8.005 13.986 1.00 78.00 98 LYS A N 1
ATOM 818 C CA . LYS A 1 98 ? -3.647 -8.562 13.120 1.00 78.00 98 LYS A CA 1
ATOM 819 C C . LYS A 1 98 ? -3.315 -8.531 11.636 1.00 78.00 98 LYS A C 1
ATOM 821 O O . LYS A 1 98 ? -3.848 -9.367 10.916 1.00 78.00 98 LYS A O 1
ATOM 826 N N . VAL A 1 99 ? -2.486 -7.595 11.170 1.00 76.69 99 VAL A N 1
ATOM 827 C CA . VAL A 1 99 ? -2.221 -7.390 9.732 1.00 76.69 99 VAL A CA 1
ATOM 828 C C . VAL A 1 99 ? -0.881 -7.991 9.321 1.00 76.69 99 VAL A C 1
ATOM 830 O O . VAL A 1 99 ? -0.828 -8.746 8.351 1.00 76.69 99 VAL A O 1
ATOM 833 N N . LEU A 1 100 ? 0.191 -7.713 10.069 1.00 80.00 100 LEU A N 1
ATOM 834 C CA . LEU A 1 100 ? 1.539 -8.211 9.770 1.00 80.00 100 LEU A CA 1
ATOM 835 C C . LEU A 1 100 ? 1.657 -9.731 9.887 1.00 80.00 100 LEU A C 1
ATOM 837 O O . LEU A 1 100 ? 2.481 -10.328 9.200 1.00 80.00 100 LEU A O 1
ATOM 841 N N . THR A 1 101 ? 0.795 -10.374 10.673 1.00 81.25 101 THR A N 1
ATOM 842 C CA . THR A 1 101 ? 0.709 -11.839 10.762 1.00 81.25 101 THR A CA 1
ATOM 843 C C . THR A 1 101 ? 0.403 -12.512 9.419 1.00 81.25 101 THR A C 1
ATOM 845 O O . THR A 1 101 ? 0.698 -13.691 9.249 1.00 81.25 101 THR A O 1
ATOM 848 N N . TRP A 1 102 ? -0.110 -11.761 8.438 1.00 75.81 102 TRP A N 1
ATOM 849 C CA . TRP A 1 102 ? -0.431 -12.237 7.087 1.00 75.81 102 TRP A CA 1
ATOM 850 C C . TRP A 1 102 ? 0.507 -11.690 6.011 1.00 75.81 102 TRP A C 1
ATOM 852 O O . TRP A 1 102 ? 0.271 -11.905 4.818 1.00 75.81 102 TRP A O 1
ATOM 862 N N . ALA A 1 103 ? 1.548 -10.950 6.400 1.00 79.50 103 ALA A N 1
ATOM 863 C CA . ALA A 1 103 ? 2.522 -10.433 5.457 1.00 79.50 103 ALA A CA 1
ATOM 864 C C . ALA A 1 103 ? 3.355 -11.595 4.874 1.00 79.50 103 ALA A C 1
ATOM 866 O O . ALA A 1 103 ? 3.883 -12.415 5.625 1.00 79.50 103 ALA A O 1
ATOM 867 N N . PRO A 1 104 ? 3.490 -11.689 3.541 1.00 72.56 104 PRO A N 1
ATOM 868 C CA . PRO A 1 104 ? 4.376 -12.659 2.915 1.00 72.56 104 PRO A CA 1
ATOM 869 C C . PRO A 1 104 ? 5.831 -12.193 3.082 1.00 72.56 104 PRO A C 1
ATOM 871 O O . PRO A 1 104 ? 6.297 -11.336 2.326 1.00 72.56 104 PRO A O 1
ATOM 874 N N . TRP A 1 105 ? 6.512 -12.717 4.104 1.00 73.75 105 TRP A N 1
ATOM 875 C CA . TRP A 1 105 ? 7.918 -12.424 4.414 1.00 73.75 105 TRP A CA 1
ATOM 876 C C . TRP A 1 105 ? 8.885 -12.909 3.315 1.00 73.75 105 TRP A C 1
ATOM 878 O O . TRP A 1 105 ? 8.677 -13.994 2.730 1.00 73.75 105 TRP A O 1
#